Protein AF-A0A087UH68-F1 (afdb_monomer_lite)

InterPro domains:
  IPR000718 Peptidase M13 [PS51885] (1-87)
  IPR000718 Peptidase M13 [PTHR11733] (5-87)
  IPR018497 Peptidase M13, C-terminal domain [PF01431] (1-78)
  IPR024079 Metallopeptidase, catalytic domain superfamily [G3DSA:3.40.390.10] (1-87)

Foldseek 3Di:
DDPDPPDDPVVVVVVVVVLVVQQVVQQPDKDWDDDPDPDIDIDGGGSVVCSVVSCVVVVVVVVVVVVVVVVCVVDPDDDDDPPDDDD

Structure (mmCIF, N/CA/C/O backbone):
data_AF-A0A087UH68-F1
#
_entry.id   AF-A0A087UH68-F1
#
loop_
_atom_site.group_PDB
_atom_site.id
_atom_site.type_symbol
_atom_site.label_atom_id
_atom_site.label_alt_id
_atom_site.label_comp_id
_atom_site.label_asym_id
_atom_site.label_entity_id
_atom_site.label_seq_id
_atom_site.pdbx_PDB_ins_code
_atom_site.Cartn_x
_atom_site.Cartn_y
_atom_site.Cartn_z
_atom_site.occupancy
_atom_site.B_iso_or_equiv
_atom_site.auth_seq_id
_atom_site.auth_comp_id
_atom_site.auth_asym_id
_atom_site.auth_atom_id
_atom_site.pdbx_PDB_model_num
ATOM 1 N N . GLY A 1 1 ? -11.735 9.299 -17.952 1.00 57.19 1 GLY A N 1
ATOM 2 C CA . GLY A 1 1 ? -11.400 10.705 -17.646 1.00 57.19 1 GLY A CA 1
ATOM 3 C C . GLY A 1 1 ? -10.463 11.221 -18.718 1.00 57.19 1 GLY A C 1
ATOM 4 O O . GLY A 1 1 ? -9.761 10.406 -19.291 1.00 57.19 1 GLY A O 1
ATOM 5 N N . ASN A 1 2 ? -10.466 12.522 -19.020 1.00 65.12 2 ASN A N 1
ATOM 6 C CA . ASN A 1 2 ? -9.563 13.085 -20.034 1.00 65.12 2 ASN A CA 1
ATOM 7 C C . ASN A 1 2 ? -8.140 13.243 -19.474 1.00 65.12 2 ASN A C 1
ATOM 9 O O . ASN A 1 2 ? -7.980 13.777 -18.371 1.00 65.12 2 ASN A O 1
ATOM 13 N N . GLU A 1 3 ? -7.131 12.831 -20.245 1.00 65.88 3 GLU A N 1
ATOM 14 C CA . GLU A 1 3 ? -5.711 13.052 -19.950 1.00 65.88 3 GLU A CA 1
ATOM 15 C C . GLU A 1 3 ? -5.341 14.512 -20.217 1.00 65.88 3 GLU A C 1
ATOM 17 O O . GLU A 1 3 ? -5.000 14.922 -21.323 1.00 65.88 3 GLU A O 1
ATOM 22 N N . ILE A 1 4 ? -5.465 15.330 -19.179 1.00 78.00 4 ILE A N 1
ATOM 23 C CA . ILE A 1 4 ? -5.029 16.723 -19.181 1.00 78.00 4 ILE A CA 1
ATOM 24 C C . ILE A 1 4 ? -3.984 16.836 -18.077 1.00 78.00 4 ILE A C 1
ATOM 26 O O . ILE A 1 4 ? -4.204 16.328 -16.975 1.00 78.00 4 ILE A O 1
ATOM 30 N N . LYS A 1 5 ? -2.858 17.506 -18.344 1.00 79.44 5 LYS A N 1
ATOM 31 C CA . LYS A 1 5 ? -1.851 17.797 -17.316 1.00 79.44 5 LYS A CA 1
ATOM 32 C C . LYS A 1 5 ? -2.470 18.710 -16.253 1.00 79.44 5 LYS A C 1
ATOM 34 O O . LYS A 1 5 ? -2.589 19.915 -16.449 1.00 79.44 5 LYS A O 1
ATOM 39 N N . LYS A 1 6 ? -2.912 18.112 -15.145 1.00 86.12 6 LYS A N 1
ATOM 40 C CA . LYS A 1 6 ? -3.569 18.807 -14.024 1.00 86.12 6 LYS A CA 1
ATOM 41 C C . LYS A 1 6 ? -2.595 19.232 -12.923 1.00 86.12 6 LYS A C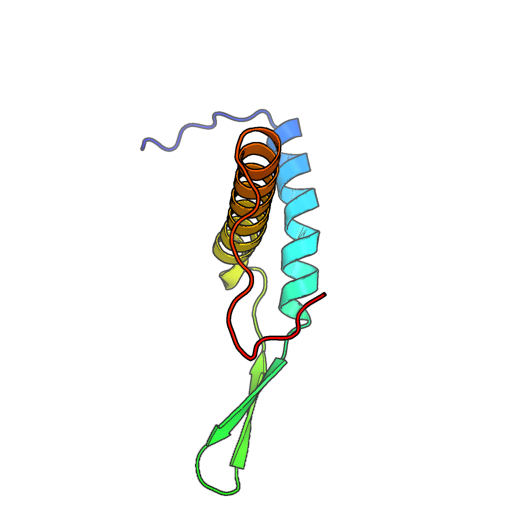 1
ATOM 43 O O . LYS A 1 6 ? -2.978 20.015 -12.063 1.00 86.12 6 LYS A O 1
ATOM 48 N N . TRP A 1 7 ? -1.377 18.688 -12.906 1.00 91.44 7 TRP A N 1
ATOM 49 C CA . TRP A 1 7 ? -0.388 18.904 -11.844 1.00 91.44 7 TRP A CA 1
ATOM 50 C C . TRP A 1 7 ? 0.751 19.811 -12.315 1.00 91.44 7 TRP A C 1
ATOM 52 O O . TRP A 1 7 ? 1.116 19.810 -13.493 1.00 91.44 7 TRP A O 1
ATOM 6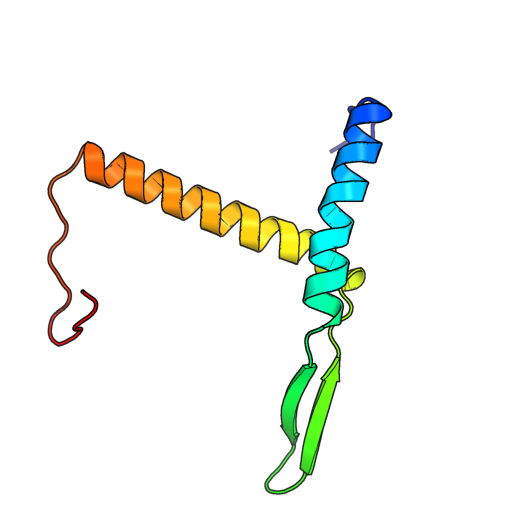2 N N . SER A 1 8 ? 1.317 20.578 -11.378 1.00 95.19 8 SER A N 1
ATOM 63 C CA . SER A 1 8 ? 2.522 21.371 -11.639 1.00 95.19 8 SER A CA 1
ATOM 64 C C . SER A 1 8 ? 3.731 20.461 -11.890 1.00 95.19 8 SER A C 1
ATOM 66 O O . SER A 1 8 ? 3.746 19.302 -11.460 1.00 95.19 8 SER A O 1
ATOM 68 N N . ASP A 1 9 ? 4.762 20.988 -12.554 1.00 95.56 9 ASP A N 1
ATOM 69 C CA . ASP A 1 9 ? 6.018 20.254 -12.763 1.00 95.56 9 ASP A CA 1
ATOM 70 C C . ASP A 1 9 ? 6.663 19.850 -11.438 1.00 95.56 9 ASP A C 1
ATOM 72 O O . ASP A 1 9 ? 7.106 18.715 -11.288 1.00 95.56 9 ASP A O 1
ATOM 76 N N . TYR A 1 10 ? 6.622 20.746 -10.450 1.00 96.75 10 TYR A N 1
ATOM 77 C CA . TYR A 1 10 ? 7.112 20.470 -9.105 1.00 96.75 10 TYR A CA 1
ATOM 78 C C . TYR A 1 10 ? 6.357 19.303 -8.452 1.00 96.75 10 TYR A C 1
ATOM 80 O O . TYR A 1 10 ? 6.976 18.345 -8.003 1.00 96.75 10 TYR A O 1
ATOM 88 N N . THR A 1 11 ? 5.018 19.331 -8.459 1.00 96.50 11 THR A N 1
ATOM 89 C CA . THR A 1 11 ? 4.192 18.252 -7.885 1.00 96.50 11 THR A CA 1
ATOM 90 C C . THR A 1 11 ? 4.457 16.915 -8.576 1.00 96.50 11 THR A C 1
ATOM 92 O O . THR A 1 11 ? 4.559 15.887 -7.912 1.00 96.50 11 THR A O 1
ATOM 95 N N . THR A 1 12 ? 4.592 16.930 -9.904 1.00 95.94 12 THR A N 1
ATOM 96 C CA . THR A 1 12 ? 4.891 15.730 -10.697 1.00 95.94 12 THR A CA 1
ATOM 97 C C . THR A 1 12 ? 6.266 15.167 -10.336 1.00 95.94 12 THR A C 1
ATOM 99 O O . THR A 1 12 ? 6.398 13.967 -10.110 1.00 95.94 12 THR A O 1
ATOM 102 N N . ALA A 1 13 ? 7.280 16.029 -10.212 1.00 97.00 13 ALA A N 1
ATOM 103 C CA . ALA A 1 13 ? 8.623 15.627 -9.809 1.00 97.00 13 ALA A CA 1
ATOM 104 C C . ALA A 1 13 ? 8.640 15.022 -8.397 1.00 97.00 13 ALA A C 1
ATOM 106 O O . ALA A 1 13 ? 9.167 13.927 -8.220 1.00 97.00 13 ALA A O 1
ATOM 107 N N . SER A 1 14 ? 8.005 15.672 -7.416 1.00 97.88 14 SER A N 1
ATOM 108 C CA . SER A 1 14 ? 7.936 15.158 -6.041 1.00 97.88 14 SER A CA 1
ATOM 109 C C . SER A 1 14 ? 7.162 13.844 -5.937 1.00 97.88 14 SER A C 1
ATOM 111 O O . SER A 1 14 ? 7.536 12.966 -5.163 1.00 97.88 14 SER A O 1
ATOM 113 N N . PHE A 1 15 ? 6.089 13.674 -6.714 1.00 96.94 15 PHE A N 1
ATOM 114 C CA . PHE A 1 15 ? 5.372 12.400 -6.770 1.00 96.94 15 PHE A CA 1
ATOM 115 C C . PHE A 1 15 ? 6.262 11.284 -7.319 1.00 96.94 15 PHE A C 1
ATOM 117 O O . PHE A 1 15 ? 6.384 10.235 -6.689 1.00 96.94 15 PHE A O 1
ATOM 124 N N . ASN A 1 16 ? 6.940 11.540 -8.440 1.00 97.25 16 ASN A N 1
ATOM 125 C CA . ASN A 1 16 ? 7.841 10.573 -9.062 1.00 97.25 16 ASN A CA 1
ATOM 126 C C . ASN A 1 16 ? 9.026 10.216 -8.156 1.00 97.25 16 ASN A C 1
ATOM 128 O O . ASN A 1 16 ? 9.439 9.059 -8.138 1.00 97.25 16 ASN A O 1
ATOM 132 N N . GLU A 1 17 ? 9.555 11.179 -7.395 1.00 98.25 17 GLU A N 1
ATOM 133 C CA . GLU A 1 17 ? 10.608 10.953 -6.398 1.00 98.25 17 GLU A CA 1
ATOM 134 C C . GLU A 1 17 ? 10.127 10.020 -5.280 1.00 98.25 17 GLU A C 1
ATOM 136 O O . GLU A 1 17 ? 10.777 9.016 -4.989 1.00 98.25 17 GLU A O 1
ATOM 141 N N . ASN A 1 18 ? 8.950 10.283 -4.706 1.00 97.69 18 ASN A N 1
ATOM 142 C CA . ASN A 1 18 ? 8.373 9.430 -3.665 1.00 97.69 18 ASN A CA 1
ATOM 143 C C . ASN A 1 18 ? 8.057 8.016 -4.181 1.00 97.69 18 ASN A C 1
ATOM 145 O O . ASN A 1 18 ? 8.289 7.030 -3.476 1.00 97.69 18 ASN A O 1
ATOM 149 N N . ALA A 1 19 ? 7.580 7.903 -5.422 1.00 98.31 19 ALA A N 1
ATOM 150 C CA . ALA A 1 19 ? 7.296 6.627 -6.072 1.00 98.31 19 ALA A CA 1
ATOM 151 C C . ALA A 1 19 ? 8.543 5.728 -6.199 1.00 98.31 19 ALA A C 1
ATOM 153 O O . ALA A 1 19 ? 8.426 4.503 -6.117 1.00 98.31 19 ALA A O 1
ATOM 154 N N . GLN A 1 20 ? 9.753 6.304 -6.292 1.00 98.56 20 GLN A N 1
ATOM 155 C CA . GLN A 1 20 ? 10.997 5.519 -6.326 1.00 98.56 20 GLN A CA 1
ATOM 156 C C . GLN A 1 20 ? 11.208 4.670 -5.069 1.00 98.56 20 GLN A C 1
ATOM 158 O O . GLN A 1 20 ? 11.840 3.615 -5.146 1.00 98.56 20 GLN A O 1
ATOM 163 N N . CYS A 1 21 ? 10.677 5.091 -3.916 1.00 98.38 21 CYS A N 1
ATOM 164 C CA . CYS A 1 21 ? 10.750 4.295 -2.692 1.00 98.38 21 CYS A CA 1
ATOM 165 C C . CYS A 1 21 ? 10.013 2.958 -2.861 1.00 98.38 21 CYS A C 1
ATOM 167 O O . CYS A 1 21 ? 10.584 1.904 -2.578 1.00 98.38 21 CYS A O 1
ATOM 169 N N . PHE A 1 22 ? 8.796 2.997 -3.413 1.00 98.31 22 PHE A N 1
ATOM 170 C CA . PHE A 1 22 ? 8.000 1.805 -3.704 1.00 98.31 22 PHE A CA 1
ATOM 171 C C . PHE A 1 22 ? 8.676 0.931 -4.759 1.00 98.31 22 PHE A C 1
ATOM 173 O O . PHE A 1 22 ? 8.863 -0.260 -4.524 1.00 98.31 22 PHE A O 1
ATOM 180 N N . ILE A 1 23 ? 9.151 1.513 -5.867 1.00 98.56 23 ILE A N 1
ATOM 181 C CA . ILE A 1 23 ? 9.889 0.755 -6.893 1.00 98.56 23 ILE A CA 1
ATOM 182 C C . ILE A 1 23 ? 11.072 0.015 -6.257 1.00 98.56 23 ILE A C 1
ATOM 184 O O . ILE A 1 23 ? 11.245 -1.190 -6.450 1.00 98.56 23 ILE A O 1
ATOM 188 N N . LYS A 1 24 ? 11.888 0.719 -5.463 1.00 98.50 24 LYS A N 1
ATOM 189 C CA . LYS A 1 24 ? 13.064 0.140 -4.805 1.00 98.50 24 LYS A CA 1
ATOM 190 C C . LYS A 1 24 ? 12.687 -0.959 -3.815 1.00 98.50 24 LYS A C 1
ATOM 192 O O . LYS A 1 24 ? 13.350 -1.993 -3.795 1.00 98.50 24 LYS A O 1
ATOM 197 N N . GLN A 1 25 ? 11.663 -0.736 -2.996 1.00 98.31 25 GLN A N 1
ATOM 198 C CA . GLN A 1 25 ? 11.182 -1.715 -2.025 1.00 98.31 25 GLN A CA 1
ATOM 199 C C . GLN A 1 25 ? 10.719 -2.993 -2.727 1.00 98.31 25 GLN A C 1
ATOM 201 O O . GLN A 1 25 ? 11.193 -4.079 -2.397 1.00 98.31 25 GLN A O 1
ATOM 206 N N . TYR A 1 26 ? 9.833 -2.864 -3.714 1.00 97.62 26 TYR A N 1
ATOM 207 C CA . TYR A 1 26 ? 9.184 -4.013 -4.336 1.00 97.62 26 TYR A CA 1
ATOM 208 C C . TYR A 1 26 ? 10.110 -4.777 -5.288 1.00 97.62 26 TYR A C 1
ATOM 210 O O . TYR A 1 26 ? 10.038 -6.001 -5.337 1.00 97.62 26 TYR A O 1
ATOM 218 N N . ASN A 1 27 ? 11.092 -4.113 -5.911 1.00 97.94 27 ASN A N 1
ATOM 219 C CA . ASN A 1 27 ? 12.199 -4.789 -6.609 1.00 97.94 27 ASN A CA 1
ATOM 220 C C . ASN A 1 27 ? 13.050 -5.687 -5.691 1.00 97.94 27 ASN A C 1
ATOM 222 O O . ASN A 1 27 ? 13.770 -6.570 -6.164 1.00 97.94 27 ASN A O 1
ATOM 226 N N . GLY A 1 28 ? 13.007 -5.454 -4.376 1.00 96.56 28 GLY A N 1
ATOM 227 C CA . GLY A 1 28 ? 13.677 -6.285 -3.381 1.00 96.56 28 GLY A CA 1
ATOM 228 C C . GLY A 1 28 ? 12.965 -7.612 -3.106 1.00 96.56 28 GLY A C 1
ATOM 229 O O . GLY A 1 28 ? 13.576 -8.511 -2.523 1.00 96.56 28 GLY A O 1
ATOM 230 N N . TYR A 1 29 ? 11.705 -7.766 -3.525 1.00 95.19 29 TYR A N 1
ATOM 231 C CA . TYR A 1 29 ? 10.928 -8.967 -3.242 1.00 95.19 29 TYR A CA 1
ATOM 232 C C . TYR A 1 29 ? 11.244 -10.117 -4.197 1.00 95.19 29 TYR A C 1
ATOM 234 O O . TYR A 1 29 ? 11.349 -9.979 -5.420 1.00 95.19 29 TYR A O 1
ATOM 242 N N . ARG A 1 30 ? 11.359 -11.306 -3.603 1.00 91.69 30 ARG A N 1
ATOM 243 C CA . ARG A 1 30 ? 11.459 -12.587 -4.298 1.00 91.69 30 ARG A CA 1
ATOM 244 C C . ARG A 1 30 ? 10.440 -13.513 -3.670 1.00 91.69 30 ARG A C 1
ATOM 246 O O . ARG A 1 30 ? 10.494 -13.759 -2.469 1.00 91.69 30 ARG A O 1
ATOM 253 N N . ILE A 1 31 ? 9.513 -13.990 -4.482 1.00 89.88 31 ILE A N 1
ATOM 254 C CA . ILE A 1 31 ? 8.483 -14.919 -4.043 1.00 89.88 31 ILE A CA 1
ATOM 255 C C . ILE A 1 31 ? 8.968 -16.314 -4.391 1.00 89.88 31 ILE A C 1
ATOM 257 O O . ILE A 1 31 ? 9.127 -16.640 -5.568 1.00 89.88 31 ILE A O 1
ATOM 261 N N . GLU A 1 32 ? 9.223 -17.116 -3.368 1.00 90.50 32 GLU A N 1
ATOM 262 C CA . GLU A 1 32 ? 9.505 -18.537 -3.522 1.00 90.50 32 GLU A CA 1
ATOM 263 C C . GLU A 1 32 ? 8.192 -19.312 -3.586 1.00 90.50 32 GLU A C 1
ATOM 265 O O . GLU A 1 32 ? 7.272 -19.080 -2.803 1.00 90.50 32 GLU A O 1
ATOM 270 N N . PHE A 1 33 ? 8.099 -20.237 -4.533 1.00 86.31 33 PHE A N 1
ATOM 271 C CA . PHE A 1 33 ? 6.954 -21.124 -4.665 1.00 86.31 33 PHE A CA 1
ATOM 272 C C . PHE A 1 33 ? 7.414 -22.496 -5.147 1.00 86.31 33 PHE A C 1
ATOM 274 O O . PHE A 1 33 ? 8.415 -22.644 -5.855 1.00 86.31 33 PHE A O 1
ATOM 281 N N . THR A 1 34 ? 6.677 -23.522 -4.742 1.00 85.12 34 THR A N 1
ATOM 282 C CA . THR A 1 34 ? 6.963 -24.901 -5.127 1.00 85.12 34 THR A CA 1
ATOM 283 C C . THR A 1 34 ? 6.140 -25.268 -6.356 1.00 85.12 34 THR A C 1
ATOM 285 O O . THR A 1 34 ? 4.926 -25.072 -6.384 1.00 85.12 34 THR A O 1
ATOM 288 N N . VAL A 1 35 ? 6.792 -25.830 -7.372 1.00 78.50 35 VAL A N 1
ATOM 289 C CA . VAL A 1 35 ? 6.125 -26.441 -8.526 1.00 78.50 35 VAL A CA 1
ATOM 290 C C . VAL A 1 35 ? 6.299 -27.954 -8.406 1.00 78.50 35 VAL A C 1
ATOM 292 O O . VAL A 1 35 ? 7.393 -28.481 -8.560 1.00 78.50 35 VAL A O 1
ATOM 295 N N . GLY A 1 36 ? 5.233 -28.684 -8.082 1.00 77.44 36 GLY A N 1
ATOM 296 C CA . GLY A 1 36 ? 5.341 -30.112 -7.753 1.00 77.44 36 GLY A CA 1
ATOM 297 C C . GLY A 1 36 ? 5.935 -30.361 -6.358 1.00 77.44 36 GLY A C 1
ATOM 298 O O . GLY A 1 36 ? 5.844 -29.514 -5.481 1.00 77.44 36 GLY A O 1
ATOM 299 N N . VAL A 1 37 ? 6.503 -31.549 -6.121 1.00 73.44 37 VAL A N 1
ATOM 300 C CA . VAL A 1 37 ? 6.895 -31.992 -4.760 1.00 73.44 37 VAL A CA 1
ATOM 301 C C . VAL A 1 37 ? 8.345 -31.623 -4.403 1.00 73.44 37 VAL A C 1
ATOM 303 O O . VAL A 1 37 ? 8.719 -31.673 -3.235 1.00 73.44 37 VAL A O 1
ATOM 306 N N . LYS A 1 38 ? 9.189 -31.287 -5.391 1.00 70.81 38 LYS A N 1
ATOM 307 C CA . LYS A 1 38 ? 10.640 -31.089 -5.183 1.00 70.81 38 LYS A CA 1
ATOM 308 C C . LYS A 1 38 ? 11.282 -29.935 -5.963 1.00 70.81 38 LYS A C 1
ATOM 310 O O . LYS A 1 38 ? 12.456 -29.664 -5.726 1.00 70.81 38 LYS A O 1
ATOM 315 N N . ASP A 1 39 ? 10.551 -29.237 -6.833 1.00 82.25 39 ASP A N 1
ATOM 316 C CA . ASP A 1 39 ? 11.111 -28.104 -7.572 1.00 82.25 39 ASP A CA 1
ATOM 317 C C . ASP A 1 39 ? 10.731 -26.788 -6.893 1.00 82.25 39 ASP A C 1
ATOM 319 O O . ASP A 1 39 ? 9.592 -26.325 -6.968 1.00 82.25 39 ASP A O 1
ATOM 323 N N . PHE A 1 40 ? 11.715 -26.156 -6.260 1.00 81.38 40 PHE A N 1
ATOM 324 C CA . PHE A 1 40 ? 11.595 -24.781 -5.790 1.00 81.38 40 PHE A CA 1
ATOM 325 C C . PHE A 1 40 ? 11.894 -23.824 -6.947 1.00 81.38 40 PHE A C 1
ATOM 327 O O . PHE A 1 40 ? 12.890 -23.967 -7.666 1.00 81.38 40 PHE A O 1
ATOM 334 N N . ARG A 1 41 ? 11.004 -22.857 -7.157 1.00 87.38 41 ARG A N 1
ATOM 335 C CA . ARG A 1 41 ? 11.148 -21.769 -8.126 1.00 87.38 41 ARG A CA 1
ATOM 336 C C . ARG A 1 41 ? 10.987 -20.443 -7.393 1.00 87.38 41 ARG A C 1
ATOM 338 O O . ARG A 1 41 ? 10.418 -20.382 -6.307 1.00 87.38 41 ARG A O 1
ATOM 345 N N . PHE A 1 42 ? 11.491 -19.378 -8.002 1.00 88.69 42 PHE A N 1
ATOM 346 C CA . PHE A 1 42 ? 11.272 -18.028 -7.509 1.00 88.69 42 PHE A CA 1
ATOM 347 C C . PHE A 1 42 ? 10.819 -17.113 -8.641 1.00 88.69 42 PHE A C 1
ATOM 349 O O . PHE A 1 42 ? 11.274 -17.244 -9.778 1.00 88.69 42 PHE A O 1
ATOM 356 N N . ILE A 1 43 ? 9.947 -16.167 -8.310 1.00 91.00 43 ILE A N 1
ATOM 357 C CA . ILE A 1 43 ? 9.593 -15.024 -9.152 1.00 91.00 43 ILE A CA 1
ATOM 358 C C . ILE A 1 43 ? 10.151 -13.777 -8.475 1.00 91.00 43 ILE A C 1
ATOM 360 O O . ILE A 1 43 ? 10.021 -13.594 -7.264 1.00 91.00 43 ILE A O 1
ATOM 364 N N . LYS A 1 44 ? 10.813 -12.929 -9.260 1.00 94.00 44 LYS A N 1
ATOM 365 C CA . LYS A 1 44 ? 11.165 -11.578 -8.826 1.00 94.00 44 LYS A CA 1
ATOM 366 C C . LYS A 1 44 ? 10.003 -10.653 -9.144 1.00 94.00 44 LYS A C 1
ATOM 368 O O . LYS A 1 44 ? 9.434 -10.763 -10.227 1.00 94.00 44 LYS A O 1
ATOM 373 N N . ILE A 1 45 ? 9.691 -9.755 -8.223 1.00 95.88 45 ILE A N 1
ATOM 374 C CA . ILE A 1 45 ? 8.729 -8.689 -8.481 1.00 95.88 45 ILE A CA 1
ATOM 375 C C . ILE A 1 45 ? 9.434 -7.552 -9.222 1.00 95.88 45 ILE A C 1
ATOM 377 O O . ILE A 1 45 ? 10.554 -7.186 -8.866 1.00 95.88 45 ILE A O 1
ATOM 381 N N . ASP A 1 46 ? 8.778 -7.019 -10.252 1.00 97.12 46 ASP A N 1
ATOM 382 C CA . ASP A 1 46 ? 9.167 -5.758 -10.878 1.00 97.12 46 ASP A CA 1
ATOM 383 C C . ASP A 1 46 ? 8.381 -4.621 -10.216 1.00 97.12 46 ASP A C 1
ATOM 385 O O . ASP A 1 46 ? 7.152 -4.540 -10.303 1.00 97.12 46 ASP A O 1
ATOM 389 N N . GLY A 1 47 ? 9.101 -3.765 -9.498 1.00 97.44 47 GLY A N 1
ATOM 390 C CA . GLY A 1 47 ? 8.535 -2.639 -8.770 1.00 97.44 47 GLY A CA 1
ATOM 391 C C . GLY A 1 47 ? 7.995 -1.527 -9.669 1.00 97.44 47 GLY A C 1
ATOM 392 O O . GLY A 1 47 ? 7.207 -0.728 -9.177 1.00 97.44 47 GLY A O 1
ATOM 393 N N . ASN A 1 48 ? 8.389 -1.460 -10.949 1.00 98.25 48 ASN A N 1
ATOM 394 C CA . ASN A 1 48 ? 7.794 -0.519 -11.906 1.00 98.25 48 ASN A CA 1
ATOM 395 C C . ASN A 1 48 ? 6.439 -1.030 -12.395 1.00 98.25 48 ASN A C 1
ATOM 397 O O . ASN A 1 48 ? 5.465 -0.290 -12.347 1.00 98.25 48 ASN A O 1
ATOM 401 N N . GLU A 1 49 ? 6.368 -2.299 -12.804 1.00 97.94 49 GLU A N 1
ATOM 402 C CA . GLU A 1 49 ? 5.123 -2.922 -13.288 1.00 97.94 49 GLU A CA 1
ATOM 403 C C . GLU A 1 49 ? 4.035 -2.961 -12.207 1.00 97.94 49 GLU A C 1
ATOM 405 O O . GLU A 1 49 ? 2.848 -2.866 -12.499 1.00 97.94 49 GLU A O 1
ATOM 410 N N . THR A 1 50 ? 4.435 -3.086 -10.939 1.00 97.69 50 THR A N 1
ATOM 411 C CA . THR A 1 50 ? 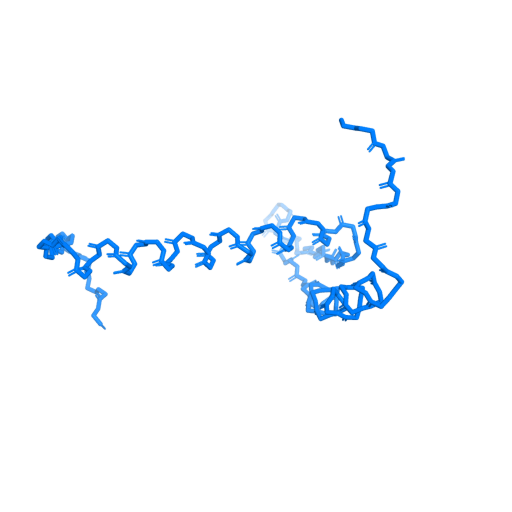3.505 -3.155 -9.799 1.00 97.69 50 THR A CA 1
ATOM 412 C C . THR A 1 50 ? 3.279 -1.812 -9.105 1.00 97.69 50 THR A C 1
ATOM 414 O O . THR A 1 50 ? 2.546 -1.757 -8.122 1.00 97.69 50 THR A O 1
ATOM 417 N N . LEU A 1 51 ? 3.895 -0.723 -9.579 1.00 98.44 51 LEU A N 1
ATOM 418 C CA . LEU A 1 51 ? 3.960 0.550 -8.857 1.00 98.44 51 LEU A CA 1
ATOM 419 C C . LEU A 1 51 ? 2.588 1.108 -8.467 1.00 98.44 51 LEU A C 1
ATOM 421 O O . LEU A 1 51 ? 2.392 1.476 -7.308 1.00 98.44 51 LEU A O 1
ATOM 425 N N . ASP A 1 52 ? 1.662 1.173 -9.420 1.00 97.88 52 ASP A N 1
ATOM 426 C CA . ASP A 1 52 ? 0.356 1.800 -9.211 1.00 97.88 52 ASP A CA 1
ATOM 427 C C . ASP A 1 52 ? -0.454 1.050 -8.145 1.00 97.88 52 ASP A C 1
ATOM 429 O O . ASP A 1 52 ? -0.991 1.672 -7.225 1.00 97.88 52 ASP A O 1
ATOM 433 N N . GLU A 1 53 ? -0.448 -0.284 -8.203 1.00 98.50 53 GLU A N 1
ATOM 434 C CA . GLU A 1 53 ? -1.099 -1.146 -7.212 1.00 98.50 53 GLU A CA 1
ATOM 435 C C . GLU A 1 53 ? -0.399 -1.065 -5.851 1.00 98.50 53 GLU A C 1
ATOM 437 O O . GLU A 1 53 ? -1.054 -0.916 -4.824 1.00 98.50 53 GLU A O 1
ATOM 442 N N . ASN A 1 54 ? 0.938 -1.037 -5.81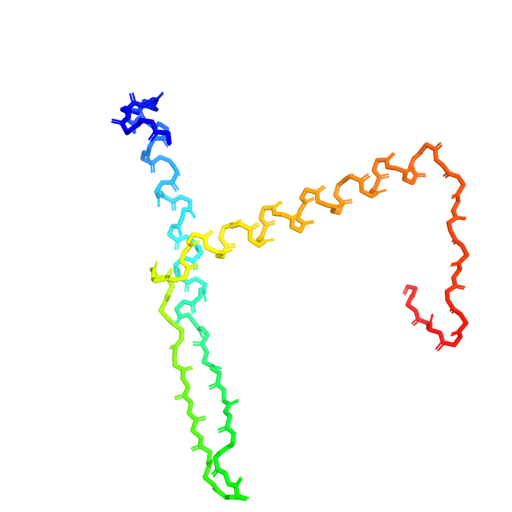8 1.00 98.38 54 ASN A N 1
ATOM 443 C CA . ASN A 1 54 ? 1.688 -0.884 -4.568 1.00 98.38 54 ASN A CA 1
ATOM 444 C C . ASN A 1 54 ? 1.358 0.446 -3.869 1.00 98.38 54 ASN A C 1
ATOM 446 O O . ASN A 1 54 ? 1.216 0.489 -2.643 1.00 98.38 54 ASN A O 1
ATOM 450 N N . ILE A 1 55 ? 1.230 1.540 -4.630 1.00 98.62 55 ILE A N 1
ATOM 451 C CA . ILE A 1 55 ? 0.816 2.846 -4.100 1.00 98.62 55 ILE A CA 1
ATOM 452 C C . ILE A 1 55 ? -0.633 2.777 -3.606 1.00 98.62 55 ILE A C 1
ATOM 454 O O . ILE A 1 55 ? -0.920 3.270 -2.509 1.00 98.62 55 ILE A O 1
ATOM 458 N N . ALA A 1 56 ? -1.533 2.168 -4.381 1.00 98.50 56 ALA A N 1
ATOM 459 C CA . ALA A 1 56 ? -2.939 2.026 -4.023 1.00 98.50 56 ALA A CA 1
ATOM 460 C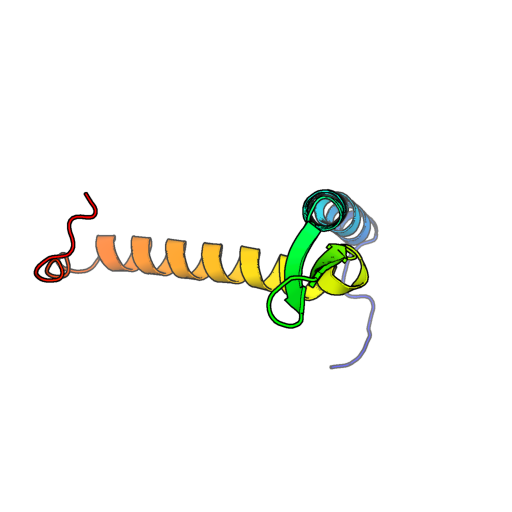 C . ALA A 1 56 ? -3.129 1.199 -2.743 1.00 98.50 56 ALA A C 1
ATOM 462 O O . ALA A 1 56 ? -3.826 1.656 -1.839 1.00 98.50 56 ALA A O 1
ATOM 463 N N . ASP A 1 57 ? -2.455 0.057 -2.608 1.00 98.62 57 ASP A N 1
ATOM 464 C CA . ASP A 1 57 ? -2.512 -0.819 -1.433 1.00 98.62 57 ASP A CA 1
ATOM 465 C C . ASP A 1 57 ? -2.043 -0.100 -0.164 1.00 98.62 57 ASP A C 1
ATOM 467 O O . ASP A 1 57 ? -2.731 -0.092 0.862 1.00 98.62 57 ASP A O 1
ATOM 471 N N . ASN A 1 58 ? -0.884 0.563 -0.229 1.00 98.50 58 ASN A N 1
ATOM 472 C CA . ASN A 1 58 ? -0.330 1.283 0.919 1.00 98.50 58 ASN A CA 1
ATOM 473 C C . ASN A 1 58 ? -1.183 2.503 1.288 1.00 98.50 58 ASN A C 1
ATOM 475 O O . ASN A 1 58 ? -1.412 2.777 2.471 1.00 98.50 58 ASN A O 1
ATOM 479 N N . GLY A 1 59 ? -1.671 3.237 0.286 1.00 98.50 59 GLY A N 1
ATOM 480 C CA . GLY A 1 59 ? -2.577 4.364 0.485 1.00 98.50 59 GLY A CA 1
ATOM 481 C C . GLY A 1 59 ? -3.917 3.930 1.078 1.00 98.50 59 GLY A C 1
ATOM 482 O O . GLY A 1 59 ? -4.386 4.533 2.044 1.00 98.50 59 GLY A O 1
ATOM 483 N N . GLY A 1 60 ? -4.499 2.859 0.540 1.00 98.69 60 GLY A N 1
ATOM 484 C CA . GLY A 1 60 ? -5.783 2.298 0.945 1.00 98.69 60 GLY A CA 1
ATOM 485 C C . GLY A 1 60 ? -5.753 1.750 2.364 1.00 98.69 60 GLY A C 1
ATOM 486 O O . GLY A 1 60 ? -6.599 2.129 3.173 1.00 98.69 60 GLY A O 1
ATOM 487 N N . LEU A 1 61 ? -4.745 0.945 2.711 1.00 98.69 61 LEU A N 1
ATOM 488 C CA . LEU A 1 61 ? -4.595 0.422 4.070 1.00 98.69 61 LEU A CA 1
ATOM 489 C C . LEU A 1 61 ? -4.393 1.549 5.088 1.00 98.69 61 LEU A C 1
ATOM 491 O O . LEU A 1 61 ? -5.044 1.555 6.132 1.00 98.69 61 LEU A O 1
ATOM 495 N N . LYS A 1 62 ? -3.544 2.539 4.776 1.00 98.56 62 LYS A N 1
ATOM 496 C CA . LYS A 1 62 ? -3.348 3.710 5.643 1.00 98.56 62 LYS A CA 1
ATOM 497 C C . LYS A 1 62 ? -4.654 4.476 5.846 1.00 98.56 62 LYS A C 1
ATOM 499 O O . LYS A 1 62 ? -4.980 4.825 6.977 1.00 98.56 62 LYS A O 1
ATOM 504 N N . ALA A 1 63 ? -5.396 4.740 4.772 1.00 98.69 63 ALA A N 1
ATOM 505 C CA . ALA A 1 63 ? -6.668 5.450 4.849 1.00 98.69 63 ALA A CA 1
ATOM 506 C C . ALA A 1 63 ? -7.710 4.664 5.660 1.00 98.69 63 ALA A C 1
ATOM 508 O O . ALA A 1 63 ? -8.356 5.241 6.532 1.00 98.69 63 ALA A O 1
ATOM 509 N N . ALA A 1 64 ? -7.832 3.356 5.423 1.00 98.75 64 ALA A N 1
ATOM 510 C CA . ALA A 1 64 ? -8.757 2.485 6.142 1.00 98.75 64 ALA A CA 1
ATOM 511 C C . ALA A 1 64 ? -8.424 2.407 7.638 1.00 98.75 64 ALA A C 1
ATOM 513 O O . ALA A 1 64 ? -9.315 2.532 8.474 1.00 98.75 64 ALA A O 1
ATOM 514 N N . TYR A 1 65 ? -7.142 2.272 7.982 1.00 98.44 65 TYR A N 1
ATOM 515 C CA . TYR A 1 65 ? -6.699 2.247 9.372 1.00 98.44 65 TYR A CA 1
ATOM 516 C C . TYR A 1 65 ? -6.989 3.570 10.088 1.00 98.44 65 TYR A C 1
ATOM 518 O O . TYR A 1 65 ? -7.575 3.564 11.166 1.00 98.44 65 TYR A O 1
ATOM 526 N N . LEU A 1 66 ? -6.656 4.710 9.472 1.00 98.56 66 LEU A N 1
ATOM 527 C CA . LEU A 1 66 ? -6.960 6.029 10.041 1.00 98.56 66 LEU A CA 1
ATOM 528 C C . LEU A 1 66 ? -8.470 6.250 10.202 1.00 98.56 66 LEU A C 1
ATOM 530 O O . LEU A 1 66 ? -8.904 6.807 11.208 1.00 98.56 66 LEU A O 1
ATOM 534 N N . ALA A 1 67 ? -9.276 5.791 9.241 1.00 98.44 67 ALA A N 1
ATOM 535 C CA . ALA A 1 67 ? -10.731 5.852 9.336 1.00 98.44 67 ALA A CA 1
ATOM 536 C C . ALA A 1 67 ? -11.261 4.999 10.499 1.00 98.44 67 ALA A C 1
ATOM 538 O O . AL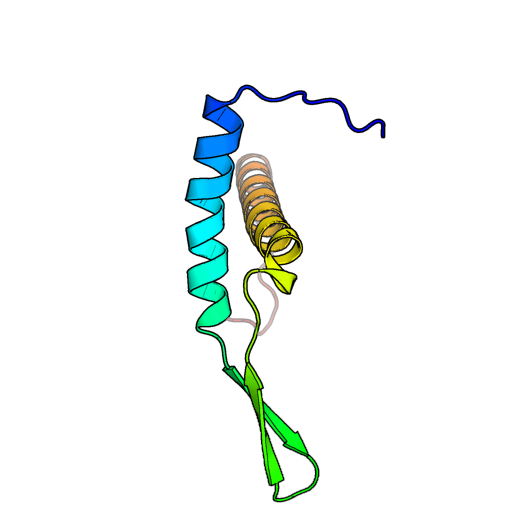A A 1 67 ? -12.137 5.453 11.233 1.00 98.44 67 ALA A O 1
ATOM 539 N N . TYR A 1 68 ? -10.705 3.802 10.705 1.00 97.88 68 TYR A N 1
ATOM 540 C CA . TYR A 1 68 ? -11.052 2.960 11.848 1.00 97.88 68 TYR A CA 1
ATOM 541 C C . TYR A 1 68 ? -10.645 3.609 13.176 1.00 97.88 68 TYR A C 1
ATOM 543 O O . TYR A 1 68 ? -11.462 3.670 14.088 1.00 97.88 68 TYR A O 1
ATOM 551 N N . GLN A 1 69 ? -9.444 4.188 13.280 1.00 97.62 69 GLN A N 1
ATOM 552 C CA . GLN A 1 69 ? -9.032 4.923 14.483 1.00 97.62 69 GLN A CA 1
ATOM 553 C C . GLN A 1 69 ? -9.993 6.077 14.801 1.00 97.62 69 GLN A C 1
ATOM 555 O O . GLN A 1 69 ? -10.512 6.155 15.914 1.00 97.62 69 GLN A O 1
ATOM 560 N N . ALA A 1 70 ? -10.319 6.911 13.812 1.00 98.19 70 ALA A N 1
ATOM 561 C CA . ALA A 1 70 ? -11.294 7.988 13.981 1.00 98.19 70 ALA A CA 1
ATOM 562 C C . ALA A 1 70 ? -12.684 7.460 14.381 1.00 98.19 70 ALA A C 1
ATOM 564 O O . ALA A 1 70 ? -13.400 8.089 15.162 1.00 98.19 70 ALA A O 1
ATOM 565 N N . TRP A 1 71 ? -13.082 6.289 13.878 1.00 98.19 71 TRP A N 1
ATOM 566 C CA . TRP A 1 71 ? -14.311 5.632 14.309 1.00 98.19 71 TRP A CA 1
ATOM 567 C C . TRP A 1 71 ? -14.231 5.205 15.783 1.00 98.19 71 TRP A C 1
ATOM 569 O O . TRP A 1 71 ? -15.158 5.506 16.534 1.00 98.19 71 TRP A O 1
ATOM 579 N N . THR A 1 72 ? -13.124 4.608 16.236 1.00 97.44 72 THR A N 1
ATOM 580 C CA . THR A 1 72 ? -12.950 4.186 17.643 1.00 97.44 72 THR A CA 1
ATOM 581 C C . THR A 1 72 ? -12.941 5.346 18.641 1.00 97.44 72 THR A C 1
ATOM 583 O O . THR A 1 72 ? -13.331 5.161 19.787 1.00 97.44 72 THR A O 1
ATOM 586 N N . GLU A 1 73 ? -12.561 6.556 18.223 1.00 97.12 73 GLU A N 1
ATOM 587 C CA . GLU A 1 73 ? -12.639 7.756 19.073 1.00 97.12 73 GLU A CA 1
ATOM 588 C C . GLU A 1 73 ? -14.087 8.187 19.357 1.00 97.12 73 GLU A C 1
ATOM 590 O O . GLU A 1 73 ? -14.361 8.832 20.368 1.00 97.12 73 GLU A O 1
ATOM 595 N N . ASN A 1 74 ? -15.018 7.826 18.471 1.00 96.75 74 ASN A N 1
ATOM 596 C CA . ASN A 1 74 ? -16.409 8.278 18.507 1.00 96.75 74 ASN A CA 1
ATOM 597 C C . ASN A 1 74 ? -17.407 7.163 18.857 1.00 96.75 74 ASN A C 1
ATOM 599 O O . ASN A 1 74 ? -18.607 7.424 18.945 1.00 96.75 74 ASN A O 1
ATOM 603 N N . ASN A 1 75 ? -16.939 5.926 19.037 1.00 97.81 75 ASN A N 1
ATOM 604 C CA . ASN A 1 75 ? -17.776 4.744 19.237 1.00 97.81 75 ASN A CA 1
ATOM 605 C C . ASN A 1 75 ? -17.242 3.884 20.394 1.00 97.81 75 ASN A C 1
ATOM 607 O O . ASN A 1 75 ? -16.049 3.924 20.694 1.00 97.81 75 ASN A O 1
ATOM 611 N N . PRO A 1 76 ? -18.104 3.105 21.073 1.00 96.44 76 PRO A N 1
ATOM 612 C CA . PRO A 1 76 ? -17.647 2.178 22.102 1.00 96.44 76 PRO A CA 1
ATOM 613 C C . PRO A 1 76 ? -16.705 1.110 21.511 1.00 96.44 76 PRO A C 1
ATOM 615 O O . PRO A 1 76 ? -16.890 0.722 20.355 1.00 96.44 76 PRO A O 1
ATOM 618 N N . PRO A 1 77 ? -15.737 0.592 22.294 1.00 94.00 77 PRO A N 1
ATOM 619 C CA . PRO A 1 77 ? -14.842 -0.465 21.833 1.00 94.00 77 PRO A CA 1
ATOM 620 C C . PRO A 1 77 ? -15.604 -1.708 21.370 1.00 94.00 77 PRO A C 1
ATOM 622 O O . PRO A 1 77 ? -16.528 -2.171 22.044 1.00 94.00 77 PRO A O 1
ATOM 625 N N . GLU A 1 78 ? -15.185 -2.272 20.240 1.00 95.19 78 GLU A N 1
ATOM 626 C CA . GLU A 1 78 ? -15.715 -3.543 19.753 1.00 95.19 78 GLU A CA 1
ATOM 627 C C . GLU A 1 78 ? -15.254 -4.710 20.646 1.00 95.19 78 GLU A C 1
ATOM 629 O O . GLU A 1 78 ? -14.153 -4.677 21.207 1.00 95.19 78 GLU A O 1
ATOM 634 N N . PRO A 1 79 ? -16.082 -5.757 20.810 1.00 93.94 79 PRO A N 1
ATOM 635 C CA . PRO A 1 79 ? -15.698 -6.926 21.586 1.00 93.94 79 PRO A CA 1
ATOM 636 C C . PRO A 1 79 ? -14.527 -7.662 20.929 1.00 93.94 79 PRO A C 1
ATOM 638 O O . PRO A 1 79 ? -14.475 -7.835 19.712 1.00 93.94 79 PRO A O 1
ATOM 641 N N . LEU A 1 80 ? -13.615 -8.167 21.760 1.00 93.31 80 LEU A N 1
ATOM 642 C CA . LEU A 1 80 ? -12.534 -9.028 21.290 1.00 93.31 80 LEU A CA 1
ATOM 643 C C . LEU A 1 80 ? -13.092 -10.347 20.744 1.00 93.31 80 LEU A C 1
ATOM 645 O O . LEU A 1 80 ? -14.051 -10.911 21.282 1.00 93.31 80 LEU A O 1
ATOM 649 N N . LEU A 1 81 ? -12.454 -10.862 19.694 1.00 93.88 81 LEU A N 1
ATOM 650 C CA . LEU A 1 81 ? -12.828 -12.147 19.118 1.00 93.88 81 LEU A CA 1
ATOM 651 C C . LEU A 1 81 ? -12.465 -13.298 20.073 1.00 93.88 81 LEU A C 1
ATOM 653 O O . LEU A 1 81 ? -11.358 -13.327 20.622 1.00 93.88 81 LEU A O 1
ATOM 657 N N . PRO A 1 82 ? -13.363 -14.281 20.267 1.00 94.75 82 PRO A N 1
ATOM 658 C CA . PRO A 1 82 ? -13.082 -15.417 21.133 1.00 94.75 82 PRO A CA 1
ATOM 659 C C . PRO A 1 82 ? -11.909 -16.239 20.583 1.00 94.75 82 PRO A C 1
ATOM 661 O O . PRO A 1 82 ? -11.838 -16.516 19.387 1.00 94.75 82 PRO A O 1
ATOM 664 N N . ASN A 1 83 ? -11.017 -16.676 21.478 1.00 93.19 83 ASN A N 1
ATOM 665 C CA . ASN A 1 83 ? -9.823 -17.482 21.176 1.00 93.19 83 ASN A CA 1
ATOM 666 C C . ASN A 1 83 ? -8.768 -16.807 20.283 1.00 93.19 83 ASN A C 1
ATOM 668 O O . ASN A 1 83 ? -7.890 -17.494 19.759 1.00 93.19 83 ASN A O 1
ATOM 672 N N . LEU A 1 84 ? -8.811 -15.481 20.137 1.00 91.69 84 LEU A N 1
ATOM 673 C CA . LEU A 1 84 ? -7.826 -14.728 19.371 1.00 91.69 84 LEU A CA 1
ATOM 674 C C . LEU A 1 84 ? -7.134 -13.696 20.265 1.00 91.69 84 LEU A C 1
ATOM 676 O O . LEU A 1 84 ? -7.666 -12.620 20.522 1.00 91.69 84 LEU A O 1
ATOM 680 N N . ASN A 1 85 ? -5.948 -14.045 20.768 1.00 87.94 85 ASN A N 1
ATOM 681 C CA . ASN A 1 85 ? -5.198 -13.174 21.669 1.00 87.94 85 ASN A CA 1
ATOM 682 C C . ASN A 1 85 ? -4.224 -12.279 20.892 1.00 87.94 85 ASN A C 1
ATOM 684 O O . ASN A 1 85 ? -3.034 -12.581 20.794 1.00 87.94 85 ASN A O 1
ATOM 688 N N . TYR A 1 86 ? -4.753 -11.196 20.328 1.00 81.75 86 TYR A N 1
ATOM 689 C CA . TYR A 1 86 ? -3.958 -10.084 19.816 1.00 81.75 86 TYR A CA 1
ATOM 690 C C . TYR A 1 86 ? -4.170 -8.886 20.745 1.00 81.75 86 TYR A C 1
ATOM 692 O O . TYR A 1 86 ? -5.196 -8.212 20.667 1.00 81.75 86 TYR A O 1
ATOM 700 N N . THR A 1 87 ? -3.218 -8.682 21.654 1.00 57.66 87 THR A N 1
ATOM 701 C CA . THR A 1 87 ? -3.129 -7.536 22.574 1.00 57.66 87 THR A CA 1
ATOM 702 C C . THR A 1 87 ? -1.798 -6.842 22.400 1.00 57.66 87 THR A C 1
ATOM 704 O O . THR A 1 87 ? -0.789 -7.585 22.354 1.00 57.66 87 THR A O 1
#

pLDDT: mean 92.49, std 9.38, range [57.19, 98.75]

Sequence (87 aa):
GNEIKKWSDYTTASFNENAQCFIKQYNGYRIEFTVGVKDFRFIKIDGNETLDENIADNGGLKAAYLAYQAWTENNPPEPLLPNLNYT

Organism: Stegodyphus mimosarum (NCBI:txid407821)

Secondary structure (DSSP, 8-state):
------S-HHHHHHHHHHHHHHHHHHTT-EEEEEETTTEEEEEE--TTTTHHHHHHHHHHHHHHHHHHHHHHHHSPPPPPPTT----

Radius of gyration: 19.97 Å; chains: 1; bounding box: 32×53×43 Å